Protein AF-W9L6T8-F1 (afdb_monomer_lite)

Sequence (150 aa):
MATHVYCALCGIPTGEIPEGFGGDQSYDPRRLYDPEVKWSRDVKLLGQNPASSSSDRIFIVENAVSELADMHFYTVKPEEIPFPLNDRYLKVYDWDAPYSVVIPYHTACFRIIEEIAAPRPINHQVLYETLKPPPSKERTWYFTALISRS

Secondary structure (DSSP, 8-state):
-----B-TTT--B-S---TTS-S-TTS-GGGGG-GGGGGGG-EEEEEE-TT--STT-EEEESS-EEEETTTTEEE--GGG-SS--SSSEEEBT-SSSSSPPBEEEEHHHHHHHHHHHTTSPP-HHHHHHHHSPPP--S-S--SSSSSS--

Radius of gyration: 16.47 Å; chains: 1; bounding box: 44×50×41 Å

pLDDT: mean 72.25, std 17.57, range [30.45, 94.56]

Structure (mmCIF, N/CA/C/O backbone):
data_AF-W9L6T8-F1
#
_entry.id   AF-W9L6T8-F1
#
loop_
_atom_site.group_PDB
_atom_site.id
_atom_site.type_symbol
_atom_site.label_atom_id
_atom_site.label_alt_id
_atom_site.label_comp_id
_atom_site.label_asym_id
_atom_site.label_entity_id
_atom_site.label_seq_id
_atom_site.pdbx_PDB_ins_code
_atom_site.Cartn_x
_atom_site.Cartn_y
_atom_site.Cartn_z
_atom_site.occupancy
_atom_site.B_iso_or_equiv
_atom_site.auth_seq_id
_atom_site.auth_comp_id
_atom_site.auth_asym_id
_atom_site.auth_atom_id
_atom_site.pdbx_PDB_model_num
ATOM 1 N N . MET A 1 1 ? 20.587 -10.040 -0.953 1.00 42.41 1 MET A N 1
ATOM 2 C CA . MET A 1 1 ? 19.342 -10.658 -1.452 1.00 42.41 1 MET A CA 1
ATOM 3 C C . MET A 1 1 ? 18.500 -9.526 -1.987 1.00 42.41 1 MET A C 1
ATOM 5 O O . MET A 1 1 ? 18.249 -8.609 -1.217 1.00 42.41 1 MET A O 1
ATOM 9 N N . ALA A 1 2 ? 18.144 -9.545 -3.269 1.00 47.38 2 ALA A N 1
ATOM 10 C CA . ALA A 1 2 ? 17.099 -8.655 -3.760 1.00 47.38 2 ALA A CA 1
ATOM 11 C C . ALA A 1 2 ? 15.782 -9.095 -3.116 1.00 47.38 2 ALA A C 1
ATOM 13 O O . ALA A 1 2 ? 15.374 -10.247 -3.270 1.00 47.38 2 ALA A O 1
ATOM 14 N N . THR A 1 3 ? 15.170 -8.231 -2.317 1.00 55.47 3 THR A N 1
ATOM 15 C CA . THR A 1 3 ? 13.847 -8.490 -1.752 1.00 55.47 3 THR A CA 1
ATOM 16 C C . THR A 1 3 ? 12.843 -7.813 -2.664 1.00 55.47 3 THR A C 1
ATOM 18 O O . THR A 1 3 ? 12.812 -6.594 -2.775 1.00 55.47 3 THR A O 1
ATOM 21 N N . HIS A 1 4 ? 12.050 -8.616 -3.354 1.00 67.56 4 HIS A N 1
ATOM 22 C CA . HIS A 1 4 ? 10.988 -8.141 -4.230 1.00 67.56 4 HIS A CA 1
ATOM 23 C C . HIS A 1 4 ? 9.864 -7.496 -3.404 1.00 67.56 4 HIS A C 1
ATOM 25 O O . HIS A 1 4 ? 9.499 -8.013 -2.345 1.00 67.56 4 HIS A O 1
ATOM 31 N N . VAL A 1 5 ? 9.291 -6.388 -3.888 1.00 77.12 5 VAL A N 1
ATOM 32 C CA . VAL A 1 5 ? 8.116 -5.765 -3.260 1.00 77.12 5 VAL A CA 1
ATOM 33 C C . VAL A 1 5 ? 6.846 -6.259 -3.940 1.00 77.12 5 VAL A C 1
ATOM 35 O O . VAL A 1 5 ? 6.571 -5.939 -5.100 1.00 77.12 5 VAL A O 1
ATOM 38 N N . TYR A 1 6 ? 6.030 -6.992 -3.193 1.00 81.94 6 TYR A N 1
ATOM 39 C CA . TYR A 1 6 ? 4.775 -7.554 -3.680 1.00 81.94 6 TYR A CA 1
ATOM 40 C C . TYR A 1 6 ? 3.560 -6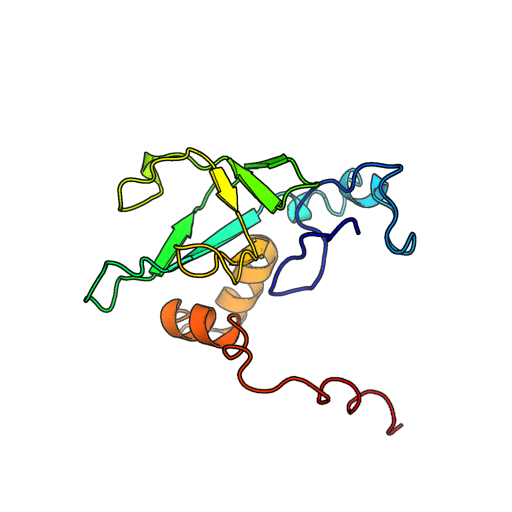.834 -3.109 1.00 81.94 6 TYR A C 1
ATOM 42 O O . TYR A 1 6 ? 3.580 -6.355 -1.979 1.00 81.94 6 TYR A O 1
ATOM 50 N N . CYS A 1 7 ? 2.470 -6.816 -3.866 1.00 87.81 7 CYS A N 1
ATOM 51 C CA . CYS A 1 7 ? 1.172 -6.381 -3.377 1.00 87.81 7 CYS A CA 1
ATOM 52 C C . CYS A 1 7 ? 0.701 -7.329 -2.272 1.00 87.81 7 CYS A C 1
ATOM 54 O O . CYS A 1 7 ? 0.623 -8.540 -2.486 1.00 87.81 7 CYS A O 1
ATOM 56 N N . ALA A 1 8 ? 0.335 -6.783 -1.113 1.00 90.12 8 ALA A N 1
ATOM 57 C CA . ALA A 1 8 ? -0.118 -7.574 0.030 1.00 90.12 8 ALA A CA 1
ATOM 58 C C . ALA A 1 8 ? -1.438 -8.329 -0.216 1.00 90.12 8 ALA A C 1
ATOM 60 O O . ALA A 1 8 ? -1.762 -9.251 0.525 1.00 90.12 8 ALA A O 1
ATOM 61 N N . LEU A 1 9 ? -2.203 -7.944 -1.245 1.00 91.25 9 LEU A N 1
ATOM 62 C CA . LEU A 1 9 ? -3.497 -8.553 -1.563 1.00 91.25 9 LEU A CA 1
ATOM 63 C C . LEU A 1 9 ? -3.391 -9.710 -2.564 1.00 91.25 9 LEU A C 1
ATOM 65 O O . LEU A 1 9 ? -4.136 -10.677 -2.446 1.00 91.25 9 LEU A O 1
ATOM 69 N N . CYS A 1 10 ? -2.502 -9.618 -3.558 1.00 88.88 10 CYS A N 1
ATOM 70 C CA . CYS A 1 10 ? -2.437 -10.589 -4.659 1.00 88.88 10 CYS A CA 1
ATOM 71 C C . CYS A 1 10 ? -1.067 -11.254 -4.847 1.00 88.88 10 CYS A C 1
ATOM 73 O O . CYS A 1 10 ? -0.961 -12.199 -5.624 1.00 88.88 10 CYS A O 1
ATOM 75 N N . GLY A 1 11 ? -0.014 -10.770 -4.179 1.00 84.19 11 GLY A N 1
ATO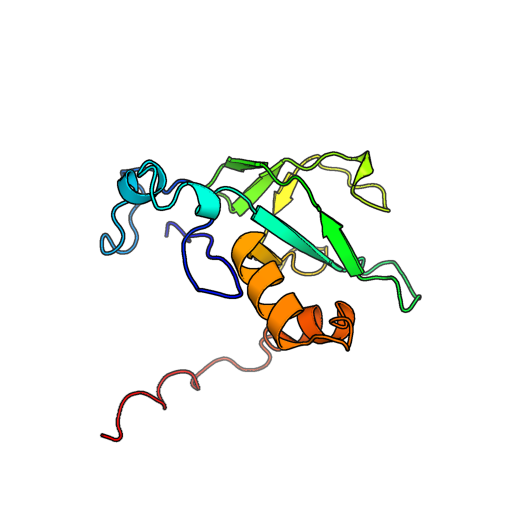M 76 C CA . GLY A 1 11 ? 1.339 -11.317 -4.302 1.00 84.19 11 GLY A CA 1
ATOM 77 C C . GLY A 1 11 ? 2.055 -10.995 -5.620 1.00 84.19 11 GLY A C 1
ATOM 78 O O . GLY A 1 11 ? 3.142 -11.512 -5.852 1.00 84.19 11 GLY A O 1
ATOM 79 N N . ILE A 1 12 ? 1.490 -10.148 -6.487 1.00 82.50 12 ILE A N 1
ATOM 80 C CA . ILE A 1 12 ? 2.141 -9.697 -7.730 1.00 82.50 12 ILE A CA 1
ATOM 81 C C . ILE A 1 12 ? 3.094 -8.528 -7.422 1.00 82.50 12 ILE A C 1
ATOM 83 O O . ILE A 1 12 ? 2.764 -7.698 -6.567 1.00 82.50 12 ILE A O 1
ATOM 87 N N . PRO A 1 13 ? 4.258 -8.423 -8.096 1.00 80.69 13 PRO A N 1
ATOM 88 C CA . PRO A 1 13 ? 5.177 -7.302 -7.922 1.00 80.69 13 PRO A CA 1
ATOM 89 C C . PRO A 1 13 ? 4.533 -5.929 -8.138 1.00 80.69 13 PRO A C 1
ATOM 91 O O . PRO A 1 13 ? 3.641 -5.746 -8.969 1.00 80.69 13 PRO A O 1
ATOM 94 N N . THR A 1 14 ? 5.016 -4.959 -7.370 1.00 79.81 14 THR A N 1
ATOM 95 C CA . THR A 1 14 ? 4.510 -3.571 -7.333 1.00 79.81 14 THR A CA 1
ATOM 96 C C . THR A 1 14 ? 5.487 -2.560 -7.938 1.00 79.81 14 THR A C 1
ATOM 98 O O . THR A 1 14 ? 5.104 -1.433 -8.233 1.00 79.81 14 THR A O 1
ATOM 101 N N . GLY A 1 15 ? 6.731 -2.973 -8.189 1.00 71.94 15 GLY A N 1
ATOM 102 C CA . GLY A 1 15 ? 7.782 -2.159 -8.792 1.00 71.94 15 GLY A CA 1
ATOM 103 C C . GLY A 1 15 ? 8.712 -3.004 -9.658 1.00 71.94 15 GLY A C 1
ATOM 104 O O . GLY A 1 15 ? 8.622 -4.233 -9.670 1.00 71.94 15 GLY A O 1
ATOM 105 N N . GLU A 1 16 ? 9.571 -2.328 -10.418 1.00 61.38 16 GLU A N 1
ATOM 106 C CA . GLU A 1 16 ? 10.544 -2.958 -11.311 1.00 61.38 16 GLU A CA 1
ATOM 107 C C . GLU A 1 16 ? 11.538 -3.833 -10.535 1.00 61.38 16 GLU A C 1
ATOM 109 O O . GLU A 1 16 ? 11.947 -3.500 -9.436 1.00 61.38 16 GLU A O 1
ATOM 114 N N . ILE A 1 17 ? 11.943 -4.972 -11.084 1.00 57.69 17 ILE A N 1
ATOM 115 C CA . ILE A 1 17 ? 12.976 -5.811 -10.466 1.00 57.69 17 ILE A CA 1
ATOM 116 C C . ILE A 1 17 ? 14.237 -5.587 -11.299 1.00 57.69 17 ILE A C 1
ATOM 118 O O . ILE A 1 17 ? 14.251 -6.023 -12.453 1.00 57.69 17 ILE A O 1
ATOM 122 N N . PRO A 1 18 ? 15.274 -4.897 -10.784 1.00 54.31 18 PRO A N 1
ATOM 123 C CA . PRO A 1 18 ? 16.474 -4.650 -11.571 1.00 54.31 18 PRO A CA 1
ATOM 124 C C . PRO A 1 18 ? 17.138 -5.963 -11.989 1.00 54.31 18 PRO A C 1
ATOM 126 O O . PRO A 1 18 ? 17.437 -6.825 -11.156 1.00 54.31 18 PRO A O 1
ATOM 129 N N . GLU A 1 19 ? 17.385 -6.114 -13.291 1.00 49.94 19 GLU A N 1
ATOM 130 C CA . GLU A 1 19 ? 18.129 -7.252 -13.826 1.00 49.94 19 GLU A CA 1
ATOM 131 C C . GLU A 1 19 ? 19.542 -7.288 -13.213 1.00 49.94 19 GLU A C 1
ATOM 133 O O . GLU A 1 19 ? 20.254 -6.286 -13.180 1.00 49.94 19 GLU A O 1
ATOM 138 N N . GLY A 1 20 ? 19.962 -8.454 -12.707 1.00 52.62 20 GLY A N 1
ATOM 139 C CA . GLY A 1 20 ? 21.317 -8.670 -12.179 1.00 52.62 20 GLY A CA 1
ATOM 140 C C . GLY A 1 20 ? 21.468 -8.639 -10.654 1.00 52.62 20 GLY A C 1
ATOM 141 O O . GLY A 1 20 ? 22.531 -9.009 -10.154 1.00 52.62 20 GLY A O 1
ATOM 142 N N . PHE A 1 21 ? 20.423 -8.306 -9.890 1.00 49.56 21 PHE A N 1
ATOM 143 C CA . PHE A 1 21 ? 20.450 -8.419 -8.427 1.00 49.56 21 PHE A CA 1
ATOM 144 C C . PHE A 1 21 ? 19.846 -9.756 -7.975 1.00 49.56 21 PHE A C 1
ATOM 146 O O . PHE A 1 21 ? 18.636 -9.941 -7.922 1.00 49.56 21 PHE A O 1
ATOM 153 N N . GLY A 1 22 ? 20.723 -10.722 -7.681 1.00 51.03 22 GLY A N 1
ATOM 154 C CA . GLY A 1 22 ? 20.378 -12.115 -7.387 1.00 51.03 22 GLY A CA 1
ATOM 155 C C . GLY A 1 22 ? 19.267 -12.321 -6.345 1.00 51.03 22 GLY A C 1
ATOM 156 O O . GLY A 1 22 ? 19.391 -11.931 -5.177 1.00 51.03 22 GLY A O 1
ATOM 157 N N . GLY A 1 23 ? 18.218 -13.023 -6.779 1.00 48.53 23 GLY A N 1
ATOM 158 C CA . GLY A 1 23 ? 17.141 -13.573 -5.958 1.00 48.53 23 GLY A CA 1
ATOM 159 C C . GLY A 1 23 ? 16.013 -14.103 -6.844 1.00 48.53 23 GLY A C 1
ATOM 160 O O . GLY A 1 23 ? 15.349 -13.306 -7.487 1.00 48.53 23 GLY A O 1
ATOM 161 N N . ASP A 1 24 ? 15.862 -15.432 -6.890 1.00 51.75 24 ASP A N 1
ATOM 162 C CA . ASP A 1 24 ? 14.872 -16.231 -7.643 1.00 51.75 24 ASP A CA 1
ATOM 163 C C . ASP A 1 24 ? 14.390 -15.640 -8.988 1.00 51.75 24 ASP A C 1
ATOM 165 O O . ASP A 1 24 ? 13.486 -14.812 -9.053 1.00 51.75 24 ASP A O 1
ATOM 169 N N . GLN A 1 25 ? 14.983 -16.116 -10.087 1.00 51.41 25 GLN A N 1
ATOM 170 C CA . GLN A 1 25 ? 14.670 -15.712 -11.468 1.00 51.41 25 GLN A CA 1
ATOM 171 C C . GLN A 1 25 ? 13.312 -16.242 -11.979 1.00 51.41 25 GLN A C 1
ATOM 173 O O . GLN A 1 25 ? 13.104 -16.348 -13.186 1.00 51.41 25 GLN A O 1
ATOM 178 N N . SER A 1 26 ? 12.391 -16.627 -11.092 1.00 56.09 26 SER A N 1
ATOM 179 C CA . SER A 1 26 ? 11.098 -17.198 -11.476 1.00 56.09 26 SER A CA 1
ATOM 180 C C . SER A 1 26 ? 10.127 -16.155 -12.045 1.00 56.09 26 SER A C 1
ATOM 182 O O . SER A 1 26 ? 9.252 -16.508 -12.839 1.00 56.09 26 SER A O 1
ATOM 184 N N . TYR A 1 27 ? 10.294 -14.871 -11.700 1.00 59.62 27 TYR A N 1
ATOM 185 C CA . TYR A 1 27 ? 9.471 -13.781 -12.225 1.00 59.62 27 TYR A CA 1
ATOM 186 C C . TYR A 1 27 ? 10.204 -12.988 -13.314 1.00 59.62 27 TYR A C 1
ATOM 188 O O . TYR A 1 27 ? 11.233 -12.371 -13.055 1.00 59.62 27 TYR A O 1
ATOM 196 N N . ASP A 1 28 ? 9.646 -12.971 -14.527 1.00 66.50 28 ASP A N 1
ATOM 197 C CA . ASP A 1 28 ? 10.158 -12.172 -15.644 1.00 66.50 28 ASP A CA 1
ATOM 198 C C . ASP A 1 28 ? 9.794 -10.684 -15.446 1.00 66.50 28 ASP A C 1
ATOM 200 O O . ASP A 1 28 ? 8.618 -10.327 -15.597 1.00 66.50 28 ASP A O 1
ATOM 204 N N . PRO A 1 29 ? 10.760 -9.794 -15.136 1.00 63.09 29 PRO A N 1
ATOM 205 C CA . PRO A 1 29 ? 10.489 -8.377 -14.882 1.00 63.09 29 PRO A CA 1
ATOM 206 C C . PRO A 1 29 ? 9.874 -7.663 -16.088 1.00 63.09 29 PRO A C 1
ATOM 208 O O . PRO A 1 29 ? 9.126 -6.696 -15.921 1.00 63.09 29 PRO A O 1
ATOM 211 N N . ARG A 1 30 ? 10.109 -8.172 -17.306 1.00 67.50 30 ARG A N 1
ATOM 212 C CA . ARG A 1 30 ? 9.549 -7.610 -18.542 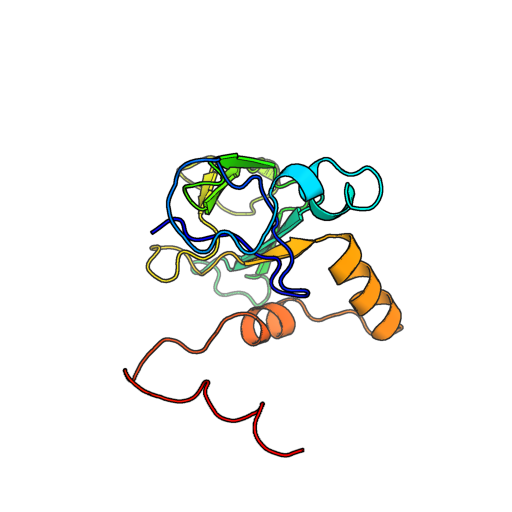1.00 67.50 30 ARG A CA 1
ATOM 213 C C . ARG A 1 30 ? 8.028 -7.691 -18.565 1.00 67.50 30 ARG A C 1
ATOM 215 O O . ARG A 1 30 ? 7.399 -6.875 -19.234 1.00 67.50 30 ARG A O 1
ATOM 222 N N . ARG A 1 31 ? 7.421 -8.595 -17.783 1.00 70.06 31 ARG A N 1
ATOM 223 C CA . ARG A 1 31 ? 5.961 -8.656 -17.635 1.00 70.06 31 ARG A CA 1
ATOM 224 C C . ARG A 1 31 ? 5.372 -7.361 -17.114 1.00 70.06 31 ARG A C 1
ATOM 226 O O . ARG A 1 31 ? 4.296 -7.006 -17.551 1.00 70.06 31 ARG A O 1
ATOM 233 N N . LEU A 1 32 ? 6.074 -6.594 -16.280 1.00 68.56 32 LEU A N 1
ATOM 234 C CA . LEU A 1 32 ? 5.558 -5.301 -15.811 1.00 68.56 32 LEU A CA 1
ATOM 235 C C . LEU A 1 32 ? 5.358 -4.286 -16.947 1.00 68.56 32 LEU A C 1
ATOM 237 O O . LEU A 1 32 ? 4.654 -3.300 -16.750 1.00 68.56 32 LEU A O 1
ATOM 241 N N . TYR A 1 33 ? 5.995 -4.489 -18.101 1.00 71.56 33 TYR A N 1
ATOM 242 C CA . TYR A 1 33 ? 5.838 -3.659 -19.296 1.00 71.56 33 TYR A CA 1
ATOM 243 C C . TYR A 1 33 ? 4.733 -4.155 -20.235 1.00 71.56 33 TYR A C 1
ATOM 245 O O . TYR A 1 33 ? 4.419 -3.465 -21.207 1.00 71.56 33 TYR A O 1
ATOM 253 N N . ASP A 1 34 ? 4.138 -5.315 -19.953 1.00 79.62 34 ASP A N 1
ATOM 254 C CA . ASP A 1 34 ? 3.015 -5.842 -20.716 1.00 79.62 34 ASP A CA 1
ATOM 255 C C . ASP A 1 34 ? 1.787 -4.924 -20.530 1.00 79.62 34 ASP A C 1
ATOM 257 O O . ASP A 1 34 ? 1.386 -4.647 -19.389 1.00 79.62 34 ASP A O 1
ATOM 261 N N . PRO A 1 35 ? 1.179 -4.423 -21.624 1.00 81.00 35 PRO A N 1
ATOM 262 C CA . PRO A 1 35 ? -0.046 -3.636 -21.559 1.00 81.00 35 PRO A CA 1
ATOM 263 C C . PRO A 1 35 ? -1.166 -4.296 -20.743 1.00 81.00 35 PRO A C 1
ATOM 265 O O . PRO A 1 35 ? -1.924 -3.576 -20.089 1.00 81.00 35 PRO A O 1
ATOM 268 N N . GLU A 1 36 ? -1.251 -5.631 -20.739 1.00 81.50 36 GLU A N 1
ATOM 269 C CA . GLU A 1 36 ? -2.280 -6.391 -20.017 1.00 81.50 36 GLU A CA 1
ATOM 270 C C . GLU A 1 36 ? -2.132 -6.301 -18.492 1.00 81.50 36 GLU A C 1
ATOM 272 O O . GLU A 1 36 ? -3.122 -6.401 -17.764 1.00 81.50 36 GLU A O 1
ATOM 277 N N . VAL A 1 37 ? -0.917 -6.057 -17.991 1.00 77.75 37 VAL A N 1
ATOM 278 C CA . VAL A 1 37 ? -0.640 -5.946 -16.548 1.00 77.75 37 VAL A CA 1
ATOM 279 C C . VAL A 1 37 ? -0.151 -4.563 -16.136 1.00 77.75 37 VAL A C 1
ATOM 281 O O . VAL A 1 37 ? 0.278 -4.376 -15.004 1.00 77.75 37 VAL A O 1
ATOM 284 N N . LYS A 1 38 ? -0.289 -3.546 -16.999 1.00 81.12 38 LYS A N 1
ATOM 285 C CA . LYS A 1 38 ? 0.067 -2.150 -16.681 1.00 81.12 38 LYS A CA 1
ATOM 286 C C . LYS A 1 38 ? -0.604 -1.637 -15.398 1.00 81.12 38 LYS A C 1
ATOM 288 O O . LYS A 1 38 ? -0.049 -0.781 -14.711 1.00 81.12 38 LYS A O 1
ATOM 293 N N . TRP A 1 39 ? -1.776 -2.176 -15.063 1.00 85.81 39 TRP A N 1
ATOM 294 C CA . TRP A 1 39 ? -2.489 -1.894 -13.817 1.00 85.81 39 TRP A CA 1
ATOM 295 C C . TRP A 1 39 ? -1.681 -2.263 -12.561 1.00 85.81 39 TRP A C 1
ATOM 297 O O . TRP A 1 39 ? -1.894 -1.660 -11.516 1.00 85.81 39 TRP A O 1
ATOM 307 N N . SER A 1 40 ? -0.725 -3.196 -12.641 1.00 83.94 40 SER A N 1
ATOM 308 C CA . SER A 1 40 ? 0.102 -3.624 -11.504 1.00 83.94 40 SER A CA 1
ATOM 309 C C . SER A 1 40 ? 1.144 -2.578 -11.081 1.00 83.94 40 SER A C 1
ATOM 311 O O . SER A 1 40 ? 1.885 -2.787 -10.123 1.00 83.94 40 SER A O 1
ATOM 313 N N . ARG A 1 41 ? 1.237 -1.459 -11.803 1.00 81.00 41 ARG A N 1
ATOM 314 C CA . ARG A 1 41 ? 2.058 -0.296 -11.435 1.00 81.00 41 ARG A CA 1
ATOM 315 C C . ARG A 1 41 ? 1.270 0.767 -10.670 1.00 81.00 41 ARG A C 1
ATOM 317 O O . ARG A 1 41 ? 1.870 1.687 -10.131 1.00 81.00 41 ARG A O 1
ATOM 324 N N . ASP A 1 42 ? -0.057 0.655 -10.647 1.00 88.00 42 ASP A N 1
ATOM 325 C CA . ASP A 1 42 ? -0.934 1.528 -9.870 1.00 88.00 42 ASP A CA 1
ATOM 326 C C . ASP A 1 42 ? -1.010 0.994 -8.435 1.00 88.00 42 ASP A C 1
ATOM 328 O O . ASP A 1 42 ? -1.729 0.031 -8.141 1.00 88.00 42 ASP A O 1
ATOM 332 N N . VAL A 1 43 ? -0.180 1.577 -7.570 1.00 89.19 43 VAL A N 1
ATOM 333 C CA . VAL A 1 43 ? 0.077 1.111 -6.207 1.00 89.19 43 VAL A CA 1
ATOM 334 C C . VAL A 1 43 ? -0.309 2.197 -5.215 1.00 89.19 43 VAL A C 1
ATOM 336 O O . VAL A 1 43 ? 0.116 3.346 -5.321 1.00 89.19 43 VAL A O 1
ATOM 339 N N . LYS A 1 44 ? -1.057 1.788 -4.196 1.00 92.44 44 LYS A N 1
ATOM 340 C CA . LYS A 1 44 ? -1.327 2.571 -2.997 1.00 92.44 44 LYS A CA 1
ATOM 341 C C . LYS A 1 44 ? -0.566 1.995 -1.820 1.00 92.44 44 LYS A C 1
ATOM 343 O O . LYS A 1 44 ? -0.226 0.808 -1.799 1.00 92.44 44 LYS A O 1
ATOM 348 N N . LEU A 1 45 ? -0.340 2.830 -0.815 1.00 90.62 45 LEU A N 1
ATOM 349 C CA . LEU A 1 45 ? 0.302 2.415 0.427 1.00 90.62 45 LEU A CA 1
ATOM 350 C C . LEU A 1 45 ? -0.673 2.557 1.585 1.00 90.62 45 LEU A C 1
ATOM 352 O O . LEU A 1 45 ? -1.264 3.617 1.766 1.00 90.62 45 LEU A O 1
ATOM 356 N N . LEU A 1 46 ? -0.810 1.501 2.380 1.00 91.56 46 LEU A N 1
ATOM 357 C CA . LEU A 1 46 ? -1.529 1.506 3.646 1.00 91.56 46 LEU A CA 1
ATOM 358 C C . LEU A 1 46 ? -0.509 1.591 4.774 1.00 91.56 46 LEU A C 1
ATOM 360 O O . LEU A 1 46 ? 0.314 0.689 4.937 1.00 91.56 46 LEU A O 1
ATOM 364 N N . GLY A 1 47 ? -0.563 2.659 5.555 1.00 88.31 47 GLY A N 1
ATOM 365 C CA . GLY A 1 47 ? 0.332 2.857 6.683 1.00 88.31 47 GLY A CA 1
ATOM 366 C C . GLY A 1 47 ? -0.418 3.189 7.961 1.00 88.31 47 GLY A C 1
ATOM 367 O O . GLY A 1 47 ? -1.616 3.475 7.967 1.00 88.31 47 GLY A O 1
ATOM 368 N N . GLN A 1 48 ? 0.321 3.170 9.062 1.00 86.00 48 GLN A N 1
ATOM 369 C CA . GLN A 1 48 ? -0.152 3.612 10.364 1.00 86.00 48 GLN A CA 1
ATOM 370 C C . GLN A 1 48 ? 0.749 4.749 10.870 1.00 86.00 48 GLN A C 1
ATOM 372 O O . GLN A 1 48 ? 1.939 4.805 10.583 1.00 86.00 48 GLN A O 1
ATOM 377 N N . ASN A 1 49 ? 0.182 5.710 11.588 1.00 80.00 49 ASN A N 1
ATOM 378 C CA . ASN A 1 49 ? 0.925 6.738 12.291 1.00 80.00 49 ASN A CA 1
ATOM 379 C C . ASN A 1 49 ? 1.080 6.289 13.752 1.00 80.00 49 ASN A C 1
ATOM 381 O O . ASN A 1 49 ? 0.109 6.372 14.511 1.00 80.00 49 ASN A O 1
ATOM 385 N N . PRO A 1 50 ? 2.268 5.824 14.176 1.00 70.06 50 PRO A N 1
ATOM 386 C CA . PRO A 1 50 ? 2.471 5.339 15.538 1.00 70.06 50 PRO A CA 1
ATOM 387 C C . PRO A 1 50 ? 2.376 6.452 16.592 1.00 70.06 50 PRO A C 1
ATOM 389 O O . PRO A 1 50 ? 2.154 6.155 17.763 1.00 70.06 50 PRO A O 1
ATOM 392 N N . ALA A 1 51 ? 2.517 7.723 16.198 1.00 70.31 51 ALA A N 1
ATOM 393 C CA . ALA A 1 51 ? 2.415 8.869 17.099 1.00 70.31 51 ALA A CA 1
ATOM 394 C C . ALA A 1 51 ? 0.964 9.325 17.341 1.00 70.31 51 ALA A C 1
ATOM 396 O O . ALA A 1 51 ? 0.719 10.143 18.228 1.00 70.31 51 ALA A O 1
ATOM 397 N N . SER A 1 52 ? -0.003 8.814 16.570 1.00 72.25 52 SER A N 1
ATOM 398 C CA . SER A 1 52 ? -1.415 9.144 16.760 1.00 72.25 52 SER A CA 1
ATOM 399 C C . SER A 1 52 ? -2.056 8.237 17.811 1.00 72.25 52 SER A C 1
ATOM 401 O O . SER A 1 52 ? -2.015 7.011 17.711 1.00 72.25 52 SER A O 1
ATOM 403 N N . SER A 1 53 ? -2.690 8.847 18.814 1.00 65.06 53 SER A N 1
ATOM 404 C CA . SER A 1 53 ? -3.483 8.161 19.841 1.00 65.06 53 SER A CA 1
ATOM 405 C C . SER A 1 53 ? -4.950 7.949 19.440 1.00 65.06 53 SER A C 1
ATOM 407 O O . SER A 1 53 ? -5.704 7.340 20.202 1.00 65.06 53 SER A O 1
ATOM 409 N N . SER A 1 54 ? -5.371 8.432 18.265 1.00 64.69 54 SER A N 1
ATOM 410 C CA . SER A 1 54 ? -6.744 8.298 17.770 1.00 64.69 54 SER A CA 1
ATOM 411 C C . SER A 1 54 ? -6.960 7.015 16.956 1.00 64.69 54 SER A C 1
ATOM 413 O O . SER A 1 54 ? -6.023 6.369 16.481 1.00 64.69 54 SER A O 1
ATOM 415 N N . SER A 1 55 ? -8.232 6.655 16.760 1.00 57.75 55 SER A N 1
ATOM 416 C CA . SER A 1 55 ? -8.658 5.597 15.833 1.00 57.75 55 SER A CA 1
ATOM 417 C C . SER A 1 55 ? -8.295 5.885 14.370 1.00 57.75 55 SER A C 1
ATOM 419 O O . SER A 1 55 ? -8.224 4.948 13.580 1.00 57.75 55 SER A O 1
ATOM 421 N N . ASP A 1 56 ? -7.988 7.141 14.031 1.00 63.84 56 ASP A N 1
ATOM 422 C CA . ASP A 1 56 ? -7.655 7.611 12.677 1.00 63.84 56 ASP A CA 1
ATOM 423 C C . ASP A 1 56 ? -6.143 7.586 12.408 1.00 63.84 56 ASP A C 1
ATOM 425 O O . ASP A 1 56 ? -5.595 8.371 11.641 1.00 63.84 56 ASP A O 1
ATOM 429 N N . ARG A 1 57 ? -5.427 6.677 13.072 1.00 82.19 57 ARG A N 1
ATOM 430 C CA . ARG A 1 57 ? -3.990 6.468 12.859 1.00 82.19 57 ARG A CA 1
ATOM 431 C C . ARG A 1 57 ? -3.660 5.830 11.515 1.00 82.19 57 ARG A C 1
ATOM 433 O O . ARG A 1 57 ? -2.488 5.773 11.176 1.00 82.19 57 ARG A O 1
ATOM 440 N N . ILE A 1 58 ? -4.636 5.309 10.780 1.00 87.25 58 ILE A N 1
ATOM 441 C CA . ILE A 1 58 ? -4.395 4.718 9.464 1.00 87.25 58 ILE A CA 1
ATOM 442 C C . ILE A 1 58 ? -4.391 5.814 8.408 1.00 87.25 58 ILE A C 1
ATOM 444 O O . ILE A 1 58 ? -5.306 6.632 8.362 1.00 87.25 58 ILE A O 1
ATOM 448 N N . PHE A 1 59 ? -3.385 5.797 7.543 1.00 87.31 59 PHE A N 1
ATOM 449 C CA . PHE A 1 59 ? -3.309 6.679 6.387 1.00 87.31 59 PHE A CA 1
ATOM 450 C C . PHE A 1 59 ? -3.148 5.862 5.110 1.00 87.31 59 PHE A C 1
ATOM 452 O O . PHE A 1 59 ? -2.625 4.742 5.123 1.00 87.31 59 PHE A O 1
ATOM 459 N N . ILE A 1 60 ? -3.608 6.445 4.008 1.00 89.62 60 ILE A N 1
ATOM 460 C CA . ILE A 1 60 ? -3.453 5.885 2.673 1.00 89.62 60 ILE A CA 1
ATOM 461 C C . ILE A 1 60 ? -2.710 6.905 1.828 1.00 89.62 60 ILE A C 1
ATOM 463 O O . ILE A 1 60 ? -3.108 8.065 1.764 1.00 89.62 60 ILE A O 1
ATOM 467 N N . VAL A 1 61 ? -1.643 6.455 1.179 1.00 89.25 61 VAL A N 1
ATOM 468 C CA . VAL A 1 61 ? -1.006 7.207 0.099 1.00 89.25 61 VAL A CA 1
ATOM 469 C C . VAL A 1 61 ? -1.632 6.736 -1.202 1.00 89.25 61 VAL A C 1
ATOM 471 O O . VAL A 1 61 ? -1.516 5.560 -1.556 1.00 89.25 61 VAL A O 1
ATOM 474 N N . GLU A 1 62 ? -2.321 7.647 -1.881 1.00 88.50 62 GLU A N 1
ATOM 475 C CA . GLU A 1 62 ? -3.070 7.356 -3.103 1.00 88.50 62 GLU A CA 1
ATOM 476 C C . GLU A 1 62 ? -2.155 7.294 -4.331 1.00 88.50 62 GLU A C 1
ATOM 478 O O . GLU A 1 62 ? -2.437 6.545 -5.261 1.00 88.50 62 GLU A O 1
ATOM 483 N N . ASN A 1 63 ? -1.056 8.057 -4.335 1.00 80.75 63 ASN A N 1
ATOM 484 C CA . ASN A 1 63 ? -0.164 8.191 -5.486 1.00 80.75 63 ASN A CA 1
ATOM 485 C C . ASN A 1 63 ? 1.286 7.844 -5.127 1.00 80.75 63 ASN A C 1
ATOM 487 O O . ASN A 1 63 ? 2.161 8.713 -5.097 1.00 80.75 63 ASN A O 1
ATOM 491 N N . ALA A 1 64 ? 1.553 6.566 -4.869 1.00 82.44 64 ALA A N 1
ATOM 492 C CA . ALA A 1 64 ? 2.901 6.107 -4.570 1.00 82.44 64 ALA A CA 1
ATOM 493 C C . ALA A 1 64 ? 3.669 5.762 -5.852 1.00 82.44 64 ALA A C 1
ATOM 495 O O . ALA A 1 64 ? 3.211 4.971 -6.676 1.00 82.44 64 ALA A O 1
ATOM 496 N N . VAL A 1 65 ? 4.862 6.337 -6.012 1.00 79.88 65 VAL A N 1
ATOM 497 C CA . VAL A 1 65 ? 5.728 6.079 -7.170 1.00 79.88 65 VAL A CA 1
ATOM 498 C C . VAL A 1 65 ? 6.949 5.292 -6.714 1.00 79.88 65 VAL A C 1
ATOM 500 O O . VAL A 1 65 ? 7.716 5.750 -5.872 1.00 79.88 65 VAL A O 1
ATOM 503 N N . SER A 1 66 ? 7.133 4.095 -7.267 1.00 73.88 66 SER A N 1
ATOM 504 C CA . SER A 1 66 ? 8.340 3.298 -7.036 1.00 73.88 66 SER A CA 1
ATOM 505 C C . SER A 1 66 ? 9.526 3.959 -7.745 1.00 73.88 66 SER A C 1
ATOM 507 O O . SER A 1 66 ? 9.573 3.948 -8.972 1.00 73.88 66 SER A O 1
ATOM 509 N N . GLU A 1 67 ? 10.489 4.500 -6.994 1.00 63.88 67 GLU A N 1
ATOM 510 C CA . GLU A 1 67 ? 11.713 5.097 -7.563 1.00 63.88 67 GLU A CA 1
ATOM 511 C C . GLU A 1 67 ? 12.963 4.233 -7.374 1.00 63.88 67 GLU A C 1
ATOM 513 O O . GLU A 1 67 ? 13.819 4.199 -8.254 1.00 63.88 67 GLU A O 1
ATOM 518 N N . LEU A 1 68 ? 13.054 3.495 -6.263 1.00 62.06 68 LEU A N 1
ATOM 519 C CA . LEU A 1 68 ? 14.173 2.600 -5.953 1.00 62.06 68 LEU A CA 1
ATOM 520 C C . LEU A 1 68 ? 13.614 1.229 -5.597 1.00 62.06 68 LEU A C 1
ATOM 522 O O . LEU A 1 68 ? 13.425 0.871 -4.429 1.00 62.06 68 LEU A O 1
ATOM 526 N N . ALA A 1 69 ? 13.262 0.482 -6.635 1.00 50.72 69 ALA A N 1
ATOM 527 C CA . ALA A 1 69 ? 12.569 -0.784 -6.476 1.00 50.72 69 ALA A CA 1
ATOM 528 C C . ALA A 1 69 ? 13.438 -1.872 -5.804 1.00 50.72 69 ALA A C 1
ATOM 530 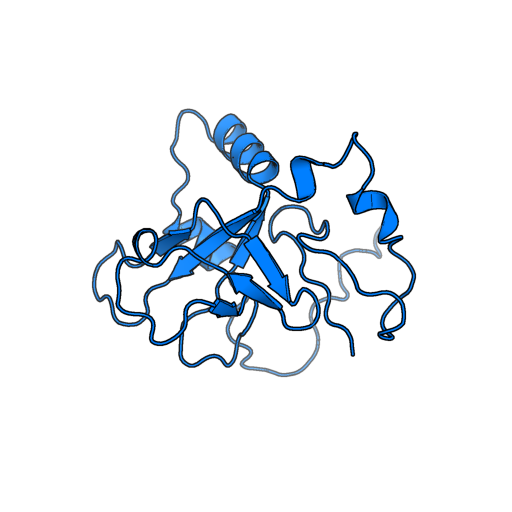O O . ALA A 1 69 ? 12.911 -2.807 -5.203 1.00 50.72 69 ALA A O 1
ATOM 531 N N . ASP A 1 70 ? 14.762 -1.697 -5.811 1.00 54.66 70 ASP A N 1
ATOM 532 C CA . ASP A 1 70 ? 15.756 -2.505 -5.097 1.00 54.66 70 ASP A CA 1
ATOM 533 C C . ASP A 1 70 ? 15.841 -2.224 -3.588 1.00 54.66 70 ASP A C 1
ATOM 535 O O . ASP A 1 70 ? 16.395 -3.036 -2.845 1.00 54.66 70 ASP A O 1
ATOM 539 N N . MET A 1 71 ? 15.293 -1.101 -3.119 1.00 60.84 71 MET A N 1
ATOM 540 C CA . MET A 1 71 ? 15.440 -0.645 -1.732 1.00 60.84 71 MET A CA 1
ATOM 541 C C . MET A 1 71 ? 14.113 -0.487 -0.976 1.00 60.84 71 MET A C 1
ATOM 543 O O . MET A 1 71 ? 14.102 -0.010 0.159 1.00 60.84 71 MET A O 1
ATOM 547 N N . HIS A 1 72 ? 13.002 -0.909 -1.587 1.00 74.25 72 HIS A N 1
ATOM 548 C CA . HIS A 1 72 ? 11.645 -0.820 -1.025 1.00 74.25 72 HIS A CA 1
ATOM 549 C C . HIS A 1 72 ? 11.155 0.611 -0.808 1.00 74.25 72 HIS A C 1
ATOM 551 O O . HIS A 1 72 ? 10.239 0.826 -0.017 1.00 74.25 72 HIS A O 1
ATOM 557 N N . PHE A 1 73 ? 11.734 1.597 -1.494 1.00 79.12 73 PHE A N 1
ATOM 558 C CA . PHE A 1 73 ? 11.332 2.990 -1.331 1.00 79.12 73 PHE A CA 1
ATOM 559 C C . PHE A 1 73 ? 10.307 3.415 -2.374 1.00 79.12 73 PHE A C 1
ATOM 561 O O . PHE A 1 73 ? 10.504 3.269 -3.583 1.00 79.12 73 PHE A O 1
ATOM 568 N N . TYR A 1 74 ? 9.242 4.026 -1.874 1.00 82.62 74 TYR A N 1
ATOM 569 C CA . TYR A 1 74 ? 8.263 4.749 -2.664 1.00 82.62 74 TYR A CA 1
ATOM 570 C C . TYR A 1 74 ? 8.414 6.238 -2.402 1.00 82.62 74 TYR A C 1
ATOM 572 O O . TYR A 1 74 ? 8.393 6.670 -1.247 1.00 82.62 74 TYR A O 1
ATOM 580 N N . THR A 1 75 ? 8.530 7.020 -3.471 1.00 79.50 75 THR A N 1
ATOM 581 C CA . THR A 1 75 ? 8.340 8.464 -3.397 1.00 79.50 75 THR A CA 1
ATOM 582 C C . THR A 1 75 ? 6.864 8.732 -3.160 1.00 79.50 75 THR A C 1
ATOM 584 O O . THR A 1 75 ? 5.990 8.176 -3.832 1.00 79.50 75 THR A O 1
ATOM 587 N N . VAL A 1 76 ? 6.598 9.596 -2.190 1.00 78.94 76 VAL A N 1
ATOM 588 C CA . VAL A 1 76 ? 5.249 9.978 -1.781 1.00 78.94 76 VAL A CA 1
ATOM 589 C C . VAL A 1 76 ? 5.134 11.490 -1.767 1.00 78.94 76 VAL A C 1
ATOM 591 O O . VAL A 1 76 ? 6.105 12.207 -1.501 1.00 78.94 76 VAL A O 1
ATOM 594 N N . LYS A 1 77 ? 3.938 11.992 -2.059 1.00 79.19 77 LYS A N 1
ATOM 595 C CA . LYS A 1 77 ? 3.679 13.422 -1.967 1.00 79.19 77 LYS A CA 1
ATOM 596 C C . LYS A 1 77 ? 3.498 13.808 -0.496 1.00 79.19 77 LYS A C 1
ATOM 598 O O . LYS A 1 77 ? 2.663 13.198 0.173 1.00 79.19 77 LYS A O 1
ATOM 603 N N . PRO A 1 78 ? 4.243 14.798 0.031 1.00 71.50 78 PRO A N 1
ATOM 604 C CA . PRO A 1 78 ? 4.137 15.188 1.438 1.00 71.50 78 PRO A CA 1
ATOM 605 C C . PRO A 1 78 ? 2.709 15.530 1.882 1.00 71.50 78 PRO A C 1
ATOM 607 O O . PRO A 1 78 ? 2.336 15.244 3.014 1.00 71.50 78 PRO A O 1
ATOM 610 N N . GLU A 1 79 ? 1.895 16.101 0.992 1.00 77.00 79 GLU A N 1
ATOM 611 C CA . GLU A 1 79 ? 0.493 16.442 1.249 1.00 77.00 79 GLU A CA 1
ATOM 612 C C . GLU A 1 79 ? -0.433 15.235 1.481 1.00 77.00 79 GLU A C 1
ATOM 614 O O . GLU A 1 79 ? -1.500 15.401 2.068 1.00 77.00 79 GLU A O 1
ATOM 619 N N . GLU A 1 80 ? -0.042 14.030 1.056 1.00 74.56 80 GLU A N 1
ATOM 620 C CA . GLU A 1 80 ? -0.810 12.796 1.284 1.00 74.56 80 GLU A CA 1
ATOM 621 C C . GLU A 1 80 ? -0.549 12.196 2.672 1.00 74.56 80 GLU A C 1
ATOM 623 O O . GLU A 1 80 ? -1.201 11.229 3.068 1.00 74.56 80 GLU A O 1
ATOM 628 N N . ILE A 1 81 ? 0.399 12.758 3.428 1.00 74.56 81 ILE A N 1
ATOM 629 C CA . ILE A 1 81 ? 0.839 12.198 4.701 1.00 74.56 81 ILE A CA 1
ATOM 630 C C . ILE A 1 81 ? 0.429 13.132 5.839 1.00 74.56 81 ILE A C 1
ATOM 632 O O . ILE A 1 81 ? 0.885 14.272 5.907 1.00 74.56 81 ILE A O 1
ATOM 636 N N . PRO A 1 82 ? -0.417 12.665 6.777 1.00 72.00 82 PRO A N 1
ATOM 637 C CA . PRO A 1 82 ? -1.015 13.526 7.796 1.00 72.00 82 PRO A CA 1
ATOM 638 C C . PRO A 1 82 ? -0.054 13.886 8.946 1.00 72.00 82 PRO A C 1
ATOM 640 O O . PRO A 1 82 ? -0.493 14.332 10.005 1.00 72.00 82 PRO A O 1
ATOM 643 N N . PHE A 1 83 ? 1.253 13.669 8.781 1.00 71.50 83 PHE A N 1
ATOM 644 C CA . PHE A 1 83 ? 2.285 13.958 9.774 1.00 71.50 83 PHE A CA 1
ATOM 645 C C . PHE A 1 83 ? 3.618 14.302 9.096 1.00 71.50 83 PHE A C 1
ATOM 647 O O . PHE A 1 83 ? 3.879 13.844 7.983 1.00 71.50 83 PHE A O 1
ATOM 654 N N . PRO A 1 84 ? 4.478 15.103 9.752 1.00 64.94 84 PRO A N 1
ATOM 655 C CA . PRO A 1 84 ? 5.774 15.456 9.197 1.00 64.94 84 PRO A CA 1
ATOM 656 C C . PRO A 1 84 ? 6.651 14.207 9.081 1.00 64.94 84 PRO A C 1
ATOM 658 O O . PRO A 1 84 ? 7.077 13.635 10.084 1.00 64.94 84 PRO A O 1
ATOM 661 N N . LEU A 1 85 ? 6.932 13.800 7.848 1.00 66.12 85 LEU A N 1
ATOM 662 C CA . LEU A 1 85 ? 8.027 12.891 7.548 1.00 66.12 85 LEU A CA 1
ATOM 663 C C . LEU A 1 85 ? 9.278 13.710 7.264 1.00 66.12 85 LEU A C 1
ATOM 665 O O . LEU A 1 85 ? 9.250 14.660 6.484 1.00 66.12 85 LEU A O 1
ATOM 669 N N . ASN A 1 86 ? 10.387 13.315 7.885 1.00 59.72 86 ASN A N 1
ATOM 670 C CA . ASN A 1 86 ? 11.692 13.902 7.585 1.00 59.72 86 ASN A CA 1
ATOM 671 C C . ASN A 1 86 ? 12.173 13.531 6.171 1.00 59.72 86 ASN A C 1
ATOM 673 O O . ASN A 1 86 ? 12.981 14.256 5.598 1.00 59.72 86 ASN A O 1
ATOM 677 N N . ASP A 1 87 ? 11.624 12.454 5.599 1.00 65.88 87 ASP A N 1
ATOM 678 C CA . ASP A 1 87 ? 12.001 11.909 4.300 1.00 65.88 87 ASP A CA 1
ATOM 679 C C . ASP A 1 87 ? 10.814 11.908 3.327 1.00 65.88 87 ASP A C 1
ATOM 681 O O . ASP A 1 87 ? 9.682 11.596 3.691 1.00 65.88 87 ASP A O 1
ATOM 685 N N . ARG A 1 88 ? 11.076 12.213 2.049 1.00 70.00 88 ARG A N 1
ATOM 686 C CA . ARG A 1 88 ? 10.081 12.124 0.955 1.00 70.00 88 ARG A CA 1
ATOM 687 C C . ARG A 1 88 ? 9.819 10.688 0.489 1.00 70.00 88 ARG A C 1
ATOM 689 O O . ARG A 1 88 ? 9.106 10.473 -0.489 1.00 70.00 88 ARG A O 1
ATOM 696 N N . TYR A 1 89 ? 10.433 9.725 1.165 1.00 76.88 89 TYR A N 1
ATOM 697 C CA . TYR A 1 89 ? 10.417 8.322 0.805 1.00 76.88 89 TYR A CA 1
ATOM 698 C C . TYR A 1 89 ? 9.805 7.521 1.942 1.00 76.88 89 TYR A C 1
ATOM 700 O O . TYR A 1 89 ? 10.189 7.675 3.101 1.00 76.88 89 TYR A O 1
ATOM 708 N N . LEU A 1 90 ? 8.882 6.629 1.599 1.00 80.25 90 LEU A N 1
ATOM 709 C CA . LEU A 1 90 ? 8.423 5.588 2.505 1.00 80.25 90 LEU A CA 1
ATOM 710 C C . LEU A 1 90 ? 9.088 4.282 2.126 1.00 80.25 90 LEU A C 1
ATOM 712 O O . LEU A 1 90 ? 8.984 3.836 0.984 1.00 80.25 90 LEU A O 1
ATOM 716 N N . LYS A 1 91 ? 9.735 3.656 3.106 1.00 80.44 91 LYS A N 1
ATOM 717 C CA . LYS A 1 91 ? 10.176 2.280 2.962 1.00 80.44 91 LYS A CA 1
ATOM 718 C C . LYS A 1 91 ? 9.013 1.355 3.284 1.00 80.44 91 LYS A C 1
ATOM 720 O O . LYS A 1 91 ? 8.513 1.339 4.410 1.00 80.44 91 LYS A O 1
ATOM 725 N N . VAL A 1 92 ? 8.547 0.624 2.282 1.00 80.50 92 VAL A N 1
ATOM 726 C CA . VAL A 1 92 ? 7.512 -0.390 2.474 1.00 80.50 92 VAL A CA 1
ATOM 727 C C . VAL A 1 92 ? 8.133 -1.646 3.039 1.00 80.50 92 VAL A C 1
ATOM 729 O O . VAL A 1 92 ? 9.310 -1.904 2.797 1.00 80.50 92 VAL A O 1
ATOM 732 N N . TYR A 1 93 ? 7.350 -2.431 3.779 1.00 76.56 93 TYR A N 1
ATOM 733 C CA . TYR A 1 93 ? 7.854 -3.678 4.351 1.00 76.56 93 TYR A CA 1
ATOM 734 C C . TYR A 1 93 ? 9.164 -3.478 5.141 1.00 76.56 93 TYR A C 1
ATOM 736 O O . TYR A 1 93 ? 10.032 -4.338 5.160 1.00 76.56 93 TYR A O 1
ATOM 744 N N . ASP A 1 94 ? 9.349 -2.325 5.787 1.00 75.81 94 ASP A N 1
ATOM 745 C CA . ASP A 1 94 ? 10.405 -2.174 6.779 1.00 75.81 94 ASP A CA 1
ATOM 746 C C . ASP A 1 94 ? 9.808 -2.445 8.156 1.00 75.81 94 ASP A C 1
ATOM 748 O O . ASP A 1 94 ? 9.143 -1.599 8.752 1.00 75.81 94 ASP A O 1
ATOM 752 N N . TRP A 1 95 ? 9.982 -3.680 8.617 1.00 72.62 95 TRP A N 1
ATOM 753 C CA . TRP A 1 95 ? 9.458 -4.143 9.902 1.00 72.62 95 TRP A CA 1
ATOM 754 C C . TRP A 1 95 ? 10.232 -3.600 11.099 1.00 72.62 95 TRP A C 1
ATOM 756 O O . TRP A 1 95 ? 9.664 -3.517 12.188 1.00 72.62 95 TRP A O 1
ATOM 766 N N . ASP A 1 96 ? 11.491 -3.223 10.885 1.00 65.62 96 ASP A N 1
ATOM 767 C CA . ASP A 1 96 ? 12.385 -2.688 11.911 1.00 65.62 96 ASP A CA 1
ATOM 768 C C . ASP A 1 96 ? 12.458 -1.154 11.861 1.00 65.62 96 ASP A C 1
ATOM 770 O O . ASP A 1 96 ? 13.149 -0.536 12.678 1.00 65.62 96 ASP A O 1
ATOM 774 N N . ALA A 1 97 ? 11.754 -0.522 10.912 1.00 64.00 97 ALA A N 1
ATOM 775 C CA . ALA A 1 97 ? 11.707 0.925 10.808 1.00 64.00 97 ALA A CA 1
ATOM 776 C C . ALA A 1 97 ? 11.192 1.551 12.115 1.00 64.00 97 ALA A C 1
ATOM 778 O O . ALA A 1 97 ? 10.291 1.022 12.771 1.00 64.00 97 ALA A O 1
ATOM 779 N N . PRO A 1 98 ? 11.702 2.742 12.477 1.00 53.69 98 PRO A N 1
ATOM 780 C CA . PRO A 1 98 ? 11.200 3.494 13.628 1.00 53.69 98 PRO A CA 1
ATOM 781 C C . PRO A 1 98 ? 9.728 3.923 13.469 1.00 53.69 98 PRO A C 1
ATOM 783 O O . PRO A 1 98 ? 9.100 4.349 14.438 1.00 53.69 98 PRO A O 1
ATOM 786 N N . TYR A 1 99 ? 9.173 3.793 12.261 1.00 56.75 99 TYR A N 1
ATOM 787 C CA . TYR A 1 99 ? 7.768 4.006 11.934 1.00 56.75 99 TYR A CA 1
ATOM 788 C C . TYR A 1 99 ? 7.064 2.662 11.730 1.00 56.75 99 TYR A C 1
ATOM 790 O O . TYR A 1 99 ? 7.682 1.668 11.364 1.00 56.75 99 TYR A O 1
ATOM 798 N N . SER A 1 100 ? 5.753 2.612 11.954 1.00 63.50 100 SER A N 1
ATOM 799 C CA . SER A 1 100 ? 4.988 1.388 11.713 1.00 63.50 100 SER A CA 1
ATOM 800 C C . SER A 1 100 ? 4.992 0.987 10.233 1.00 63.50 100 SER A C 1
ATOM 802 O O . SER A 1 100 ? 5.000 1.854 9.362 1.00 63.50 100 SER A O 1
ATOM 804 N N . VAL A 1 101 ? 4.939 -0.325 9.985 1.00 76.44 101 VAL A N 1
ATOM 805 C CA . VAL A 1 101 ? 5.012 -0.957 8.658 1.00 76.44 101 VAL A CA 1
ATOM 806 C C . VAL A 1 101 ? 4.104 -0.270 7.639 1.00 76.44 101 VAL A C 1
ATOM 808 O O . VAL A 1 101 ? 2.920 -0.070 7.885 1.00 76.44 101 VAL A O 1
ATOM 811 N N . VAL A 1 102 ? 4.651 0.040 6.466 1.00 86.75 102 VAL A N 1
ATOM 812 C CA . VAL A 1 102 ? 3.881 0.521 5.314 1.00 86.75 102 VAL A CA 1
ATOM 813 C C . VAL A 1 102 ? 3.684 -0.636 4.337 1.00 86.75 102 VAL A C 1
ATOM 815 O O . VAL A 1 102 ? 4.642 -1.325 3.982 1.00 86.75 102 VAL A O 1
ATOM 818 N N . ILE A 1 103 ? 2.437 -0.864 3.928 1.00 89.38 103 ILE A N 1
ATOM 819 C CA . ILE A 1 103 ? 2.002 -2.042 3.175 1.00 89.38 103 ILE A CA 1
ATOM 820 C C . ILE A 1 103 ? 1.531 -1.608 1.776 1.00 89.38 103 ILE A C 1
ATOM 822 O O . ILE A 1 103 ? 0.542 -0.880 1.672 1.00 89.38 103 ILE A O 1
ATOM 826 N N . PRO A 1 104 ? 2.196 -2.043 0.694 1.00 90.19 104 PRO A N 1
ATOM 827 C CA . PRO A 1 104 ? 1.812 -1.721 -0.670 1.00 90.19 104 PRO A CA 1
ATOM 828 C C . PRO A 1 104 ? 0.719 -2.663 -1.185 1.00 90.19 104 PRO A C 1
ATOM 830 O O . PRO A 1 104 ? 0.734 -3.875 -0.938 1.00 90.19 104 PRO A O 1
ATOM 833 N N . TYR A 1 105 ? -0.213 -2.119 -1.960 1.00 92.50 105 TYR A N 1
ATOM 834 C CA . TYR A 1 105 ? -1.233 -2.896 -2.657 1.00 92.50 105 TYR A CA 1
ATOM 835 C C . TYR A 1 105 ? -1.650 -2.225 -3.967 1.00 92.50 105 TYR A C 1
ATOM 837 O O . TYR A 1 105 ? -1.591 -1.007 -4.103 1.00 92.50 105 TYR A O 1
ATOM 845 N N . HIS A 1 106 ? -2.089 -3.016 -4.947 1.00 92.62 106 HIS A N 1
ATOM 846 C CA . HIS A 1 106 ? -2.594 -2.473 -6.207 1.00 92.62 106 HIS A CA 1
ATOM 847 C C . HIS A 1 106 ? -3.988 -1.877 -6.034 1.00 92.62 106 HIS A C 1
ATOM 849 O O . HIS A 1 106 ? -4.863 -2.511 -5.433 1.00 92.62 106 HIS A O 1
ATOM 855 N N . THR A 1 107 ? -4.233 -0.721 -6.652 1.00 93.31 107 THR A N 1
ATOM 856 C CA . THR A 1 107 ? -5.556 -0.072 -6.665 1.00 93.31 107 THR A CA 1
ATOM 857 C C . THR A 1 107 ? -6.640 -1.019 -7.181 1.00 93.31 107 THR A C 1
ATOM 859 O O . THR A 1 107 ? -7.717 -1.117 -6.594 1.00 93.31 107 THR A O 1
ATOM 862 N N . ALA A 1 108 ? -6.346 -1.774 -8.244 1.00 93.06 108 ALA A N 1
ATOM 863 C CA . ALA A 1 108 ? -7.276 -2.749 -8.812 1.00 93.06 108 ALA A CA 1
ATOM 864 C C . ALA A 1 108 ? -7.634 -3.875 -7.826 1.00 93.06 108 ALA A C 1
ATOM 866 O O . ALA A 1 108 ? -8.799 -4.253 -7.722 1.00 93.06 108 ALA A O 1
ATOM 867 N N . CYS A 1 109 ? -6.657 -4.381 -7.066 1.00 94.25 109 CYS A N 1
ATOM 868 C CA . CYS A 1 109 ? -6.905 -5.420 -6.068 1.00 94.25 109 CYS A CA 1
ATOM 869 C C . CYS A 1 109 ? -7.822 -4.918 -4.954 1.00 94.25 109 CYS A C 1
ATOM 871 O O . CYS A 1 109 ? -8.734 -5.635 -4.553 1.00 94.25 109 CYS A O 1
ATOM 873 N N . PHE A 1 110 ? -7.613 -3.690 -4.477 1.00 94.56 110 PHE A N 1
ATOM 874 C CA . PHE A 1 110 ? -8.465 -3.124 -3.436 1.00 94.56 110 PHE A CA 1
ATOM 875 C C . PHE A 1 110 ? -9.902 -2.904 -3.922 1.00 94.56 110 PHE A C 1
ATOM 877 O O . PHE A 1 110 ? -10.831 -3.301 -3.226 1.00 94.56 110 PHE A O 1
ATOM 884 N N . ARG A 1 111 ? -10.087 -2.401 -5.152 1.00 94.00 111 ARG A N 1
ATOM 885 C CA . ARG A 1 111 ? -11.420 -2.228 -5.762 1.00 94.00 111 ARG A CA 1
ATOM 886 C C . ARG A 1 111 ? -12.228 -3.523 -5.816 1.00 94.00 111 ARG A C 1
ATOM 888 O O . ARG A 1 111 ? -13.410 -3.509 -5.501 1.00 94.00 111 ARG A O 1
ATOM 895 N N . ILE A 1 112 ? -11.594 -4.648 -6.157 1.00 94.00 112 ILE A N 1
ATOM 896 C CA . ILE A 1 112 ? -12.264 -5.960 -6.158 1.00 94.00 112 ILE A CA 1
ATOM 897 C C . ILE A 1 112 ? -12.783 -6.300 -4.754 1.00 94.00 112 ILE A C 1
ATOM 899 O O . ILE A 1 112 ? -13.908 -6.770 -4.599 1.00 94.00 112 ILE A O 1
ATOM 903 N N . ILE A 1 113 ? -11.982 -6.048 -3.715 1.00 92.19 113 ILE A N 1
ATOM 904 C CA . ILE A 1 113 ? -12.399 -6.304 -2.331 1.00 92.19 113 ILE A CA 1
ATOM 905 C C . ILE A 1 113 ? -13.526 -5.344 -1.927 1.00 92.19 113 ILE A C 1
ATOM 907 O O . ILE A 1 113 ? -14.465 -5.777 -1.262 1.00 92.19 113 ILE A O 1
ATOM 911 N N . GLU A 1 114 ? -13.476 -4.072 -2.339 1.00 93.38 114 GLU A N 1
ATOM 912 C CA . GLU A 1 114 ? -14.544 -3.094 -2.076 1.00 93.38 114 GLU A CA 1
ATOM 913 C C . GLU A 1 114 ? -15.874 -3.516 -2.707 1.00 93.38 114 GLU A C 1
ATOM 915 O O . GLU A 1 114 ? -16.914 -3.461 -2.048 1.00 93.38 114 GLU A O 1
ATOM 920 N N . GLU A 1 115 ? -15.843 -3.995 -3.951 1.00 94.56 115 GLU A N 1
ATOM 921 C CA . GLU A 1 115 ? -17.025 -4.510 -4.646 1.00 94.56 115 GLU A CA 1
ATOM 922 C C . GLU A 1 115 ? -17.614 -5.734 -3.936 1.00 94.56 115 GLU A C 1
ATOM 924 O O . GLU A 1 115 ? -18.829 -5.818 -3.756 1.00 94.56 115 GLU A O 1
ATOM 929 N N . ILE A 1 116 ? -16.766 -6.658 -3.472 1.00 92.81 116 ILE A N 1
ATOM 930 C CA . ILE A 1 116 ? -17.197 -7.846 -2.716 1.00 92.81 116 ILE A CA 1
ATOM 931 C C . ILE A 1 116 ? -17.770 -7.461 -1.345 1.00 92.81 116 ILE A C 1
ATOM 933 O O . ILE A 1 116 ? -18.721 -8.083 -0.870 1.00 92.81 116 ILE A O 1
ATOM 937 N N . ALA A 1 117 ? -17.193 -6.454 -0.688 1.00 91.31 117 ALA A N 1
ATOM 938 C CA . ALA A 1 117 ? -17.614 -6.010 0.638 1.00 91.31 117 ALA A CA 1
ATOM 939 C C . ALA A 1 117 ? -18.924 -5.198 0.618 1.00 91.31 117 ALA A C 1
ATOM 941 O O . ALA A 1 117 ? -19.561 -5.032 1.667 1.00 91.31 117 ALA A O 1
ATOM 942 N N . ALA A 1 118 ? -19.351 -4.708 -0.550 1.00 89.50 118 ALA A N 1
ATOM 943 C CA . ALA A 1 118 ? -20.531 -3.868 -0.692 1.00 89.50 118 ALA A CA 1
ATOM 944 C C . ALA A 1 118 ? -21.804 -4.527 -0.105 1.00 89.50 118 ALA A C 1
ATOM 946 O O . ALA A 1 118 ? -22.043 -5.722 -0.288 1.00 89.50 118 ALA A O 1
ATOM 947 N N . PRO A 1 119 ? -22.655 -3.764 0.613 1.00 91.19 119 PRO A N 1
ATOM 948 C CA . PRO A 1 119 ? -22.611 -2.309 0.809 1.00 91.19 119 PRO A CA 1
ATOM 949 C C . PRO A 1 119 ? -21.779 -1.858 2.025 1.00 91.19 119 PRO A C 1
ATOM 951 O O . PRO A 1 119 ? -21.874 -0.703 2.438 1.00 91.19 119 PRO A O 1
ATOM 954 N N . ARG A 1 120 ? -21.026 -2.756 2.670 1.00 92.44 120 ARG A N 1
ATOM 955 C CA . ARG A 1 120 ? -20.286 -2.431 3.894 1.00 92.44 120 ARG A CA 1
ATOM 956 C C . ARG A 1 120 ? -18.906 -1.875 3.531 1.00 92.44 120 ARG A C 1
ATOM 958 O O . ARG A 1 120 ? -18.160 -2.558 2.836 1.00 92.44 120 ARG A O 1
ATOM 965 N N . PRO A 1 121 ? -18.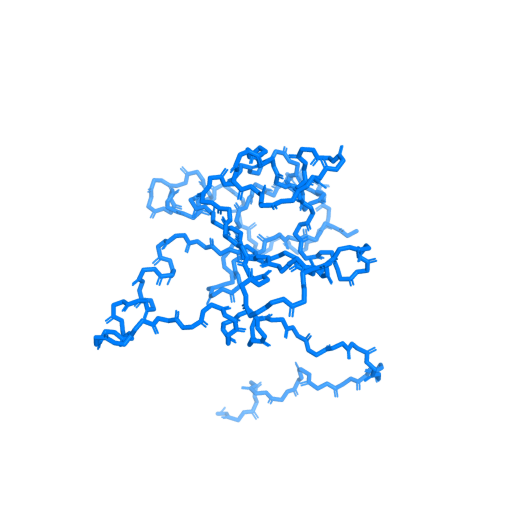534 -0.676 4.010 1.00 88.94 121 PRO A N 1
ATOM 966 C CA . PRO A 1 121 ? -17.204 -0.142 3.755 1.00 88.94 121 PRO A CA 1
ATOM 967 C C . PRO A 1 121 ? -16.140 -1.012 4.428 1.00 88.94 121 PRO A C 1
ATOM 969 O O . PRO A 1 121 ? -16.340 -1.523 5.536 1.00 88.94 121 PRO A O 1
ATOM 972 N N . ILE A 1 122 ? -14.990 -1.153 3.770 1.00 91.25 122 ILE A N 1
ATOM 973 C CA . ILE A 1 122 ? -13.843 -1.851 4.346 1.00 91.25 122 ILE A CA 1
ATOM 974 C C . ILE A 1 122 ? -13.278 -1.006 5.486 1.00 91.25 122 ILE A C 1
ATOM 976 O O . ILE A 1 122 ? -12.964 0.172 5.330 1.00 91.25 122 ILE A O 1
ATOM 980 N N . ASN A 1 123 ? -13.109 -1.625 6.651 1.00 91.06 123 ASN A N 1
ATOM 981 C CA . ASN A 1 123 ? -12.433 -0.988 7.768 1.00 91.06 123 ASN A CA 1
ATOM 982 C C . ASN A 1 123 ? -10.911 -1.067 7.560 1.00 91.06 123 ASN A C 1
ATOM 984 O O . ASN A 1 123 ? -10.312 -2.128 7.743 1.00 91.06 123 ASN A O 1
ATOM 988 N N . HIS A 1 124 ? -10.279 0.058 7.214 1.00 89.44 124 HIS A N 1
ATOM 989 C CA . HIS A 1 124 ? -8.836 0.118 6.953 1.00 89.44 124 HIS A CA 1
ATOM 990 C C . HIS A 1 124 ? -7.965 -0.224 8.167 1.00 89.44 124 HIS A C 1
ATOM 992 O O . HIS A 1 124 ? -6.875 -0.758 7.996 1.00 89.44 124 HIS A O 1
ATOM 998 N N . GLN A 1 125 ? -8.440 0.020 9.391 1.00 88.81 125 GLN A N 1
ATOM 999 C CA . GLN A 1 125 ? -7.732 -0.392 10.605 1.00 88.81 125 GLN A CA 1
ATOM 1000 C C . GLN A 1 125 ? -7.733 -1.914 10.754 1.00 88.81 125 GLN A C 1
ATOM 1002 O O . GLN A 1 125 ? -6.702 -2.486 11.092 1.00 88.81 125 GLN A O 1
ATOM 1007 N N . VAL A 1 126 ? -8.853 -2.578 10.464 1.00 89.50 126 VAL A N 1
ATOM 1008 C CA . VAL A 1 126 ? -8.915 -4.050 10.454 1.00 89.50 126 VAL A CA 1
ATOM 1009 C C . VAL A 1 126 ? -8.067 -4.615 9.318 1.00 89.50 126 VAL A C 1
ATOM 1011 O O . VAL A 1 126 ? -7.320 -5.566 9.537 1.00 89.50 126 VAL A O 1
ATOM 1014 N N . LEU A 1 127 ? -8.138 -4.016 8.126 1.00 90.31 127 LEU A N 1
ATOM 1015 C CA . LEU A 1 127 ? -7.326 -4.423 6.982 1.00 90.31 127 LEU A CA 1
ATOM 1016 C C . LEU A 1 127 ? -5.831 -4.324 7.299 1.00 90.31 127 LEU A C 1
ATOM 1018 O O . LEU A 1 127 ? -5.100 -5.284 7.081 1.00 90.31 127 LEU A O 1
ATOM 1022 N N . TYR A 1 128 ? -5.394 -3.200 7.866 1.00 88.94 128 TYR A N 1
ATOM 1023 C CA . TYR A 1 128 ? -4.005 -2.989 8.253 1.00 88.94 128 TYR A CA 1
ATOM 1024 C C . TYR A 1 128 ? -3.522 -4.049 9.246 1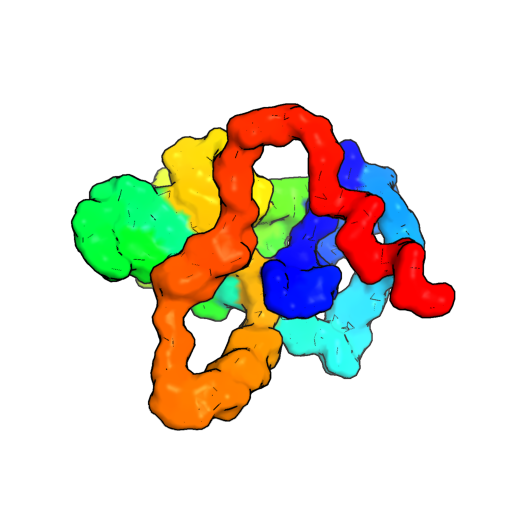.00 88.94 128 TYR A C 1
ATOM 1026 O O . TYR A 1 128 ? -2.504 -4.682 8.996 1.00 88.94 128 TYR A O 1
ATOM 1034 N N . GLU A 1 129 ? -4.264 -4.306 10.329 1.00 86.44 129 GLU A N 1
ATOM 1035 C CA . GLU A 1 129 ? -3.879 -5.334 11.312 1.00 86.44 129 GLU A CA 1
ATOM 1036 C C . GLU A 1 129 ? -3.946 -6.760 10.739 1.00 86.44 129 GLU A C 1
ATOM 1038 O O . GLU A 1 129 ? -3.236 -7.637 11.215 1.00 86.44 129 GLU A O 1
ATOM 1043 N N . THR A 1 130 ? -4.772 -7.001 9.716 1.00 87.88 130 THR A N 1
ATOM 1044 C CA . THR A 1 130 ? -4.855 -8.306 9.034 1.00 87.88 130 THR A CA 1
ATOM 1045 C C . THR A 1 130 ? -3.665 -8.533 8.104 1.00 87.88 130 THR A C 1
ATOM 1047 O O . THR A 1 130 ? -3.129 -9.637 8.040 1.00 87.88 130 THR A O 1
ATOM 1050 N N . LEU A 1 131 ? -3.257 -7.497 7.366 1.00 87.00 131 LEU A N 1
ATOM 1051 C CA . LEU A 1 131 ? -2.128 -7.560 6.434 1.00 87.00 131 LEU A CA 1
ATOM 1052 C C . LEU A 1 131 ? -0.778 -7.434 7.147 1.00 87.00 131 LEU A C 1
ATOM 1054 O O . LEU A 1 131 ? 0.240 -7.892 6.631 1.00 87.00 131 LEU A O 1
ATOM 1058 N N . LYS A 1 132 ? -0.760 -6.819 8.331 1.00 78.56 132 LYS A N 1
ATOM 1059 C CA . LYS A 1 132 ? 0.409 -6.746 9.198 1.00 78.56 132 LYS A CA 1
ATOM 1060 C C . LYS A 1 132 ? 0.625 -8.111 9.869 1.00 78.56 132 LYS A C 1
ATOM 1062 O O . LYS A 1 132 ? -0.203 -8.528 10.675 1.00 78.56 132 LYS A O 1
ATOM 1067 N N . PRO A 1 133 ? 1.734 -8.818 9.596 1.00 64.25 133 PRO A N 1
ATOM 1068 C CA . PRO A 1 133 ? 2.025 -10.065 10.292 1.00 64.25 133 PRO A CA 1
ATOM 1069 C C . PRO A 1 133 ? 2.283 -9.808 11.790 1.00 64.25 133 PRO A C 1
ATOM 1071 O O . PRO A 1 133 ? 2.718 -8.709 12.160 1.00 64.25 133 PRO A O 1
ATOM 1074 N N . PRO A 1 134 ? 2.038 -10.800 12.671 1.00 58.91 134 PRO A N 1
ATOM 1075 C CA . PRO A 1 134 ? 2.292 -10.646 14.098 1.00 58.91 134 PRO A CA 1
ATOM 1076 C C . PRO A 1 134 ? 3.768 -10.291 14.330 1.00 58.91 134 PRO A C 1
ATOM 1078 O O . PRO A 1 134 ? 4.635 -10.818 13.625 1.00 58.91 134 PRO A O 1
ATOM 1081 N N . PRO A 1 135 ? 4.084 -9.415 15.305 1.00 55.06 135 PRO A N 1
ATOM 1082 C CA . PRO A 1 135 ? 5.468 -9.118 15.642 1.00 55.06 135 PRO A CA 1
ATOM 1083 C C . PRO A 1 135 ? 6.159 -10.437 15.971 1.00 55.06 135 PRO A C 1
ATOM 1085 O O . PRO A 1 135 ? 5.651 -11.202 16.792 1.00 55.06 135 PRO A O 1
ATOM 1088 N N . SER A 1 136 ? 7.282 -10.715 15.309 1.00 47.78 136 SER A N 1
ATOM 1089 C CA . SER A 1 136 ? 8.040 -11.952 15.467 1.00 47.78 136 SER A CA 1
ATOM 1090 C C . SER A 1 136 ? 8.622 -12.044 16.878 1.00 47.78 136 SER A C 1
ATOM 1092 O O . SER A 1 136 ? 9.800 -11.777 17.121 1.00 47.78 136 SER A O 1
ATOM 1094 N N . LYS A 1 137 ? 7.791 -12.416 17.844 1.00 41.06 137 LYS A N 1
ATOM 1095 C CA . LYS A 1 137 ? 8.241 -13.109 19.036 1.00 41.06 137 LYS A CA 1
ATOM 1096 C C . LYS A 1 137 ? 8.118 -14.580 18.699 1.00 41.06 137 LYS A C 1
ATOM 1098 O O . LYS A 1 137 ? 7.019 -15.068 18.501 1.00 41.06 137 LYS A O 1
ATOM 1103 N N . GLU A 1 138 ? 9.281 -15.213 18.637 1.00 38.59 138 GLU A N 1
ATOM 1104 C CA . GLU A 1 138 ? 9.531 -16.619 18.321 1.00 38.59 138 GLU A CA 1
ATOM 1105 C C . GLU A 1 138 ? 9.964 -16.858 16.874 1.00 38.59 138 GLU A C 1
ATOM 1107 O O . GLU A 1 138 ? 9.206 -16.931 15.911 1.00 38.59 138 GLU A O 1
ATOM 1112 N N . ARG A 1 139 ? 11.289 -16.997 16.764 1.00 41.53 139 ARG A N 1
ATOM 1113 C CA . ARG A 1 139 ? 11.945 -17.792 15.739 1.00 41.53 139 ARG A CA 1
ATOM 1114 C C . ARG A 1 139 ? 11.181 -19.112 15.571 1.00 41.53 139 ARG A C 1
ATOM 1116 O O . ARG A 1 139 ? 10.823 -19.747 16.561 1.00 41.53 139 ARG A O 1
ATOM 1123 N N . THR A 1 140 ? 11.179 -19.597 14.333 1.00 38.31 140 THR A N 1
ATOM 1124 C CA . THR A 1 140 ? 11.029 -21.005 13.933 1.00 38.31 140 THR A CA 1
ATOM 1125 C C . THR A 1 140 ? 9.602 -21.575 13.780 1.00 38.31 140 THR A C 1
ATOM 1127 O O . THR A 1 140 ? 8.901 -21.826 14.748 1.00 38.31 140 THR A O 1
ATOM 1130 N N . TRP A 1 141 ? 9.288 -21.894 12.512 1.00 32.50 141 TRP A N 1
ATOM 1131 C CA . TRP A 1 141 ? 8.307 -22.869 11.999 1.00 32.50 141 TRP A CA 1
ATOM 1132 C C . TRP A 1 141 ? 6.814 -22.567 12.166 1.00 32.50 141 TRP A C 1
ATOM 1134 O O . TRP A 1 141 ? 6.265 -23.010 13.150 1.00 32.50 141 TRP A O 1
ATOM 1144 N N . TYR A 1 142 ? 6.130 -21.982 11.164 1.00 31.62 142 TYR A N 1
ATOM 1145 C CA . TYR A 1 142 ? 4.704 -22.301 10.876 1.00 31.62 142 TYR A CA 1
ATOM 1146 C C . TYR A 1 142 ? 4.200 -21.915 9.460 1.00 31.62 142 TYR A C 1
ATOM 1148 O O . TYR A 1 142 ? 3.005 -21.748 9.258 1.00 31.62 142 TYR A O 1
ATOM 1156 N N . PHE A 1 143 ? 5.058 -21.853 8.432 1.00 30.45 143 PHE A N 1
ATOM 1157 C CA . PHE A 1 143 ? 4.598 -21.691 7.033 1.00 30.45 143 PHE A CA 1
ATOM 1158 C C . PHE A 1 143 ? 4.952 -22.883 6.128 1.00 30.45 143 PHE A C 1
ATOM 1160 O O . PHE A 1 143 ? 5.217 -22.739 4.940 1.00 30.45 143 PHE A O 1
ATOM 1167 N N . THR A 1 144 ? 4.920 -24.098 6.683 1.00 36.66 144 THR A N 1
ATOM 1168 C CA . THR A 1 144 ? 4.995 -25.346 5.897 1.00 36.66 144 THR A CA 1
ATOM 1169 C C . THR A 1 144 ? 3.874 -26.313 6.270 1.00 36.66 144 THR A C 1
ATOM 1171 O O . THR A 1 144 ? 4.106 -27.490 6.521 1.00 36.66 144 THR A O 1
ATOM 1174 N N . ALA A 1 145 ? 2.636 -25.827 6.332 1.00 33.94 145 ALA A N 1
ATOM 1175 C CA . ALA A 1 145 ? 1.485 -26.707 6.501 1.00 33.94 145 ALA A CA 1
ATOM 1176 C C . ALA A 1 145 ? 0.227 -26.116 5.864 1.00 33.94 145 ALA A C 1
ATOM 1178 O O . ALA A 1 145 ? -0.683 -25.738 6.584 1.00 33.94 145 ALA A O 1
ATOM 1179 N N . LEU A 1 146 ? 0.176 -26.025 4.530 1.00 33.66 146 LEU A N 1
ATOM 1180 C CA . LEU A 1 146 ? -1.101 -26.003 3.787 1.00 33.66 146 LEU A CA 1
ATOM 1181 C C . LEU A 1 146 ? -0.994 -26.389 2.294 1.00 33.66 146 LEU A C 1
ATOM 1183 O O . LEU A 1 146 ? -1.960 -26.243 1.558 1.00 33.66 146 LEU A O 1
ATOM 1187 N N . ILE A 1 147 ? 0.127 -26.973 1.847 1.00 35.56 147 ILE A N 1
ATOM 1188 C CA . ILE A 1 147 ? 0.243 -27.617 0.523 1.00 35.56 147 ILE A CA 1
ATOM 1189 C C . ILE A 1 147 ? 0.868 -29.007 0.709 1.00 35.56 147 ILE A C 1
ATOM 1191 O O . ILE A 1 147 ? 2.016 -29.245 0.365 1.00 35.56 147 ILE A O 1
ATOM 1195 N N . SER A 1 148 ? 0.145 -29.908 1.377 1.00 34.53 148 SER A N 1
ATOM 1196 C CA . SER A 1 148 ? 0.451 -31.351 1.396 1.00 34.53 148 SER A CA 1
ATOM 1197 C C . SER A 1 148 ? -0.733 -32.159 1.943 1.00 34.53 148 SER A C 1
ATOM 1199 O O . SER A 1 148 ? -0.555 -33.043 2.780 1.00 34.53 148 SER A O 1
ATOM 1201 N N . ARG A 1 149 ? -1.960 -31.850 1.516 1.00 36.72 149 ARG A N 1
ATOM 1202 C CA . ARG A 1 149 ? -3.090 -32.792 1.591 1.00 36.72 149 ARG A CA 1
ATOM 1203 C C . ARG A 1 149 ? -4.010 -32.573 0.394 1.00 36.72 149 ARG A C 1
ATOM 1205 O O . ARG A 1 149 ? -5.014 -31.874 0.484 1.00 36.72 149 ARG A O 1
ATOM 1212 N N . SER A 1 150 ? -3.623 -33.160 -0.729 1.00 36.94 150 SER A N 1
ATOM 1213 C CA . SER A 1 150 ? -4.497 -33.604 -1.820 1.00 36.94 150 SER A CA 1
ATOM 1214 C C . SER A 1 150 ? -3.812 -34.794 -2.468 1.00 36.94 150 SER A C 1
ATOM 1216 O O . SER A 1 150 ? -2.626 -34.622 -2.821 1.00 36.94 150 SER A O 1
#

Foldseek 3Di:
DQDFAAALQPRHGQDADDPPDDDDPPDDSCVCVDPVNVLSPQKKKWFAFPPDPDPPRIFIQRDWHDDPRSQQWTQGDCVRDPDDDPDSIDRAPPPVDPGTHIGMHGPVSVVVVCVVCPPDGDDSVVVVVVSDDDDPPDDDDDPPPDPPDD

Organism: NCBI:txid660027